Protein AF-A0A9D6K7G7-F1 (afdb_monomer)

Secondary structure (DSSP, 8-state):
----SHHHHHHHHHHHHHHHHHHHTTTT-----PPP-HHHHHHHIIIIIHHHH-TTSSS-STTTTT-SSPPP-TT-TTTT---HHHHHHHHHHB-TTSS-B--TTTS-HHHHHHHHHHHTTTTT-

Solvent-accessible surface area (backbone atoms only — not comparable to full-atom values): 7072 Å² total; per-residue (Å²): 141,86,83,80,65,69,64,59,54,51,53,53,51,51,52,52,52,50,50,51,56,60,54,61,68,66,75,69,83,72,86,66,84,62,84,40,44,37,76,64,6,43,58,51,32,63,76,71,43,21,51,29,22,17,93,78,29,60,7,64,6,91,68,8,59,83,38,81,65,54,37,66,39,40,54,40,58,77,76,52,72,60,55,70,68,57,52,47,46,42,47,35,66,19,44,92,88,45,90,49,68,45,37,55,93,82,42,57,72,58,56,48,36,6,32,49,40,29,52,56,58,47,47,74,111

Sequence (125 aa):
MQQEPRSKFIFLMIVILFLIIFFGAYITKSSASEKGNAEAGKKIYDARCGLCHGAAGKGDGPAGASLNPKAADFTDKAKMNKSDDELFKLISDGVKGTAMMGFASSLSEQERQDVIAYIRTFSKK

Radius of gyration: 25.08 Å; Cα contacts (8 Å, |Δi|>4): 153; chains: 1; bounding box: 70×27×71 Å

Structure (mmCIF, N/CA/C/O backbone):
data_AF-A0A9D6K7G7-F1
#
_entry.id   AF-A0A9D6K7G7-F1
#
loop_
_atom_site.group_PDB
_atom_site.id
_atom_site.type_symbol
_atom_site.label_atom_id
_atom_site.label_alt_id
_atom_site.label_comp_id
_atom_site.label_asym_id
_atom_site.label_entity_id
_atom_site.label_seq_id
_atom_site.pdbx_PDB_ins_code
_atom_site.Cartn_x
_atom_site.Cartn_y
_atom_site.Cartn_z
_atom_site.occupancy
_atom_site.B_iso_or_equiv
_atom_site.auth_seq_id
_atom_site.auth_comp_id
_atom_site.auth_asym_id
_atom_site.auth_atom_id
_atom_site.pdbx_PDB_model_num
ATOM 1 N N . MET A 1 1 ? -55.436 -9.067 53.040 1.00 47.22 1 MET A N 1
ATOM 2 C CA . MET A 1 1 ? -54.494 -9.941 52.309 1.00 47.22 1 MET A CA 1
ATOM 3 C C . MET A 1 1 ? -53.660 -9.056 51.391 1.00 47.22 1 MET A C 1
ATOM 5 O O . MET A 1 1 ? -54.146 -8.659 50.345 1.00 47.22 1 MET A O 1
ATOM 9 N N . GLN A 1 2 ? -52.472 -8.639 51.832 1.00 50.81 2 GLN A N 1
ATOM 10 C CA . GLN A 1 2 ? -51.514 -7.870 51.024 1.00 50.81 2 GLN A CA 1
ATOM 11 C C . GLN A 1 2 ? -50.140 -8.539 51.147 1.00 50.81 2 GLN A C 1
ATOM 13 O O . GLN A 1 2 ? -49.274 -8.108 51.899 1.00 50.81 2 GLN A O 1
ATOM 18 N N . GLN A 1 3 ? -4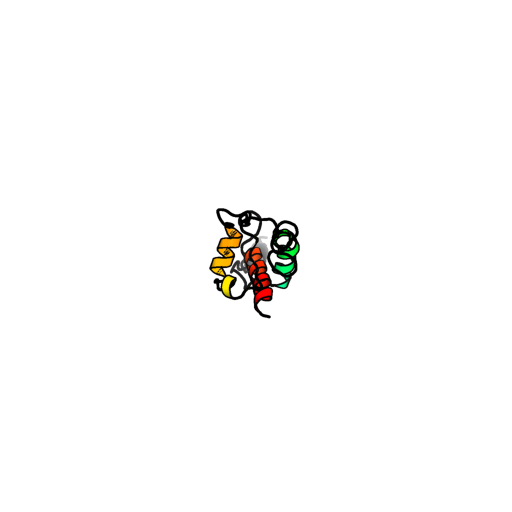9.987 -9.668 50.462 1.00 55.28 3 GLN A N 1
ATOM 19 C CA . GLN A 1 3 ? -48.684 -10.176 50.031 1.00 55.28 3 GLN A CA 1
ATOM 20 C C . GLN A 1 3 ? -48.480 -9.689 48.582 1.00 55.28 3 GLN A C 1
ATOM 22 O O . GLN A 1 3 ? -49.450 -9.280 47.955 1.00 55.28 3 GLN A O 1
ATOM 27 N N . GLU A 1 4 ? -47.248 -9.685 48.070 1.00 58.09 4 GLU A N 1
ATOM 28 C CA . GLU A 1 4 ? -46.822 -9.188 46.736 1.00 58.09 4 GLU A CA 1
ATOM 29 C C . GLU A 1 4 ? -46.188 -7.775 46.607 1.00 58.09 4 GLU A C 1
ATOM 31 O O . GLU A 1 4 ? -46.438 -7.081 45.617 1.00 58.09 4 GLU A O 1
ATOM 36 N N . PRO A 1 5 ? -45.262 -7.351 47.496 1.00 59.62 5 PRO A N 1
ATOM 37 C CA . PRO A 1 5 ? -44.215 -6.409 47.078 1.00 59.62 5 PRO A CA 1
ATOM 38 C C . PRO A 1 5 ? -42.872 -7.104 46.792 1.00 59.62 5 PRO A C 1
ATOM 40 O O . PRO A 1 5 ? -42.149 -6.693 45.889 1.00 59.62 5 PRO A O 1
ATOM 43 N N . ARG A 1 6 ? -42.534 -8.191 47.502 1.00 65.06 6 ARG A N 1
ATOM 44 C CA . ARG A 1 6 ? -41.195 -8.817 47.436 1.00 65.06 6 ARG A CA 1
ATOM 45 C C . ARG A 1 6 ? -40.860 -9.458 46.082 1.00 65.06 6 ARG A C 1
ATOM 47 O O . ARG A 1 6 ? -39.728 -9.323 45.631 1.00 65.06 6 ARG A O 1
ATOM 54 N N . SER A 1 7 ? -41.821 -10.105 45.421 1.00 64.88 7 SER A N 1
ATOM 55 C CA . SER A 1 7 ? -41.620 -10.767 44.120 1.00 64.88 7 SER A CA 1
ATOM 56 C C . SER A 1 7 ? -41.299 -9.769 42.997 1.00 64.88 7 SER A C 1
ATOM 58 O O . SER A 1 7 ? -40.418 -10.014 42.173 1.00 64.88 7 SER A O 1
ATOM 60 N N . LYS A 1 8 ? -41.939 -8.592 43.018 1.00 71.44 8 LYS A N 1
ATOM 61 C CA . LYS A 1 8 ? -41.724 -7.508 42.044 1.00 71.44 8 LYS A CA 1
ATOM 62 C C . LYS A 1 8 ? -40.343 -6.869 42.170 1.00 71.44 8 LYS A C 1
ATOM 64 O O . LYS A 1 8 ? -39.719 -6.576 41.154 1.00 71.44 8 LYS A O 1
ATOM 69 N N . PHE A 1 9 ? -39.841 -6.705 43.396 1.00 76.94 9 PHE A N 1
ATOM 70 C CA . PHE A 1 9 ? -38.481 -6.206 43.622 1.00 76.94 9 PHE A CA 1
ATOM 71 C C . PHE A 1 9 ? -37.420 -7.186 43.116 1.00 76.94 9 PHE A C 1
ATOM 73 O O . PHE A 1 9 ? -36.470 -6.764 42.465 1.00 76.94 9 PHE A O 1
ATOM 80 N N . ILE A 1 10 ? -37.606 -8.490 43.345 1.00 77.12 10 ILE A N 1
ATOM 81 C CA . ILE A 1 10 ? -36.683 -9.527 42.860 1.00 77.12 10 ILE A CA 1
ATOM 82 C C . ILE A 1 10 ? -36.663 -9.555 41.326 1.00 77.12 10 ILE A C 1
ATOM 84 O O . ILE A 1 10 ? -35.592 -9.576 40.726 1.00 77.12 10 ILE A O 1
ATOM 88 N N . PHE A 1 11 ? -37.832 -9.480 40.685 1.00 79.50 11 PHE A N 1
ATOM 89 C CA . PHE A 1 11 ? -37.927 -9.461 39.226 1.00 79.50 11 PHE A CA 1
ATOM 90 C C . PHE A 1 11 ? -37.271 -8.212 38.615 1.00 79.50 11 PHE A C 1
ATOM 92 O O . PHE A 1 11 ? -36.503 -8.321 37.661 1.00 79.50 11 PHE A O 1
ATOM 99 N N . LEU A 1 12 ? -37.492 -7.032 39.208 1.00 79.94 12 LEU A N 1
ATOM 100 C CA . LEU A 1 12 ? -36.870 -5.781 38.765 1.00 79.94 12 LEU A CA 1
ATOM 101 C C . LEU A 1 12 ? -35.340 -5.817 38.909 1.00 79.94 12 LEU A C 1
ATOM 103 O O . LEU A 1 12 ? -34.628 -5.379 38.008 1.00 79.94 12 LEU A O 1
ATOM 107 N N . MET A 1 13 ? -34.826 -6.389 40.002 1.00 81.44 13 MET A N 1
ATOM 108 C CA . MET A 1 13 ? -33.384 -6.554 40.202 1.00 81.44 13 MET A CA 1
ATOM 109 C C . MET A 1 13 ? -32.762 -7.513 39.183 1.00 81.44 13 MET A C 1
ATOM 111 O O . MET A 1 13 ? -31.681 -7.224 38.681 1.00 81.44 13 MET A O 1
ATOM 115 N N . ILE A 1 14 ? -33.444 -8.608 38.829 1.00 81.94 14 ILE A N 1
ATOM 116 C CA . ILE A 1 14 ? -32.968 -9.561 37.812 1.00 81.94 14 ILE A CA 1
ATOM 117 C C . ILE A 1 14 ? -32.924 -8.908 36.428 1.00 81.94 14 ILE A C 1
ATOM 119 O O . ILE A 1 14 ? -31.941 -9.081 35.713 1.00 81.94 14 ILE A O 1
ATOM 123 N N . VAL A 1 15 ? -33.941 -8.119 36.063 1.00 83.25 15 VAL A N 1
ATOM 124 C CA . VAL A 1 15 ? -33.965 -7.387 34.786 1.00 83.25 15 VAL A CA 1
ATOM 125 C C . VAL A 1 15 ? -32.829 -6.367 34.722 1.00 83.25 15 VAL A C 1
ATOM 127 O O . VAL A 1 15 ? -32.130 -6.305 33.716 1.00 83.25 15 VAL A O 1
ATOM 130 N N . ILE A 1 16 ? -32.583 -5.616 35.799 1.00 81.44 16 ILE A N 1
ATOM 131 C CA . ILE A 1 16 ? -31.464 -4.664 35.866 1.00 81.44 16 ILE A CA 1
ATOM 132 C C . ILE A 1 16 ? -30.119 -5.395 35.768 1.00 81.44 16 ILE A C 1
ATOM 134 O O . ILE A 1 16 ? -29.244 -4.952 35.030 1.00 81.44 16 ILE A O 1
ATOM 138 N N . LEU A 1 17 ? -29.961 -6.539 36.443 1.00 79.25 17 LEU A N 1
ATOM 139 C CA . LEU A 1 17 ? -28.744 -7.349 36.352 1.00 79.25 17 LEU A CA 1
ATOM 140 C C . LEU A 1 17 ? -28.517 -7.858 34.922 1.00 79.25 17 LEU A C 1
ATOM 142 O O . LEU A 1 17 ? -27.407 -7.775 34.405 1.00 79.25 17 LEU A O 1
ATOM 146 N N . PHE A 1 18 ? -29.577 -8.330 34.260 1.00 78.00 18 PHE A N 1
ATOM 147 C CA . PHE A 1 18 ? -29.526 -8.759 32.865 1.00 78.00 18 PHE A CA 1
ATOM 148 C C . PHE A 1 18 ? -29.183 -7.607 31.924 1.00 78.00 18 PHE A C 1
ATOM 150 O O . PHE A 1 18 ? -28.357 -7.794 31.038 1.00 78.00 18 PHE A O 1
ATOM 157 N N . LEU A 1 19 ? -29.750 -6.416 32.129 1.00 76.00 19 LEU A N 1
ATOM 158 C CA . LEU A 1 19 ? -29.418 -5.229 31.340 1.00 76.00 19 LEU A CA 1
ATOM 159 C C . LEU A 1 19 ? -27.962 -4.803 31.547 1.00 76.00 19 LEU A C 1
ATOM 161 O O . LEU A 1 19 ? -27.299 -4.465 30.576 1.00 76.00 19 LEU A O 1
ATOM 165 N N . ILE A 1 20 ? -27.425 -4.881 32.765 1.00 74.56 20 ILE A N 1
ATOM 166 C CA . ILE A 1 20 ? -26.015 -4.563 33.041 1.00 74.56 20 ILE A CA 1
ATOM 167 C C . ILE A 1 20 ? -25.078 -5.599 32.403 1.00 74.56 20 ILE A C 1
ATOM 169 O O . ILE A 1 20 ? -24.063 -5.222 31.821 1.00 74.56 20 ILE A O 1
ATOM 173 N N . ILE A 1 21 ? -25.420 -6.889 32.454 1.00 70.31 21 ILE A N 1
ATOM 174 C CA . ILE A 1 21 ? -24.616 -7.967 31.855 1.00 70.31 21 ILE A CA 1
ATOM 175 C C . ILE A 1 21 ? -24.666 -7.900 30.322 1.00 70.31 21 ILE A C 1
ATOM 177 O O . ILE A 1 21 ? -23.627 -7.999 29.669 1.00 70.31 21 ILE A O 1
ATOM 181 N N . PHE A 1 22 ? -25.848 -7.676 29.739 1.00 66.06 22 PHE A N 1
ATOM 182 C CA . PHE A 1 22 ? -25.991 -7.529 28.293 1.00 66.06 22 PHE A CA 1
ATOM 183 C C . PHE A 1 22 ? -25.385 -6.224 27.782 1.00 66.06 22 PHE A C 1
ATOM 185 O O . PHE A 1 22 ? -24.785 -6.254 26.722 1.00 66.06 22 PHE A O 1
ATOM 192 N N . PHE A 1 23 ? -25.475 -5.103 28.503 1.00 61.78 23 PHE A N 1
ATOM 193 C CA . PHE A 1 23 ? -24.896 -3.827 28.060 1.00 61.78 23 PHE A CA 1
ATOM 194 C C . PHE A 1 23 ? -23.377 -3.762 28.298 1.00 61.78 23 PHE A C 1
ATOM 196 O O . PHE A 1 23 ? -22.645 -3.233 27.464 1.00 61.78 23 PHE A O 1
ATOM 203 N N . GLY A 1 24 ? -22.873 -4.368 29.380 1.00 59.81 24 GLY A N 1
ATOM 204 C CA . GLY A 1 24 ? -21.442 -4.422 29.702 1.00 59.81 24 GLY A CA 1
ATOM 205 C C . GLY A 1 24 ? -20.606 -5.214 28.691 1.00 59.81 24 GLY A C 1
ATOM 206 O O . GLY A 1 24 ? -19.447 -4.876 28.458 1.00 59.81 24 GLY A O 1
ATOM 207 N N . ALA A 1 25 ? -21.199 -6.211 28.024 1.00 60.38 25 ALA A N 1
ATOM 208 C CA . ALA A 1 25 ? -20.526 -7.002 26.992 1.00 60.38 25 ALA A CA 1
ATOM 209 C C . ALA A 1 25 ? -20.306 -6.251 25.660 1.00 60.38 25 ALA A C 1
ATOM 211 O O . ALA A 1 25 ? -19.488 -6.688 24.853 1.00 60.38 25 ALA A O 1
ATOM 212 N N . TYR A 1 26 ? -20.992 -5.126 25.416 1.00 60.72 26 TYR A N 1
ATOM 213 C CA . TYR A 1 26 ? -20.848 -4.358 24.167 1.00 60.72 26 TYR A CA 1
ATOM 214 C C . TYR A 1 26 ? -19.768 -3.264 24.220 1.00 60.72 26 TYR A C 1
ATOM 216 O O . TYR A 1 26 ? -19.424 -2.707 23.181 1.00 60.72 26 TYR A O 1
ATOM 224 N N . ILE A 1 27 ? -19.200 -2.962 25.393 1.00 63.19 27 ILE A N 1
ATOM 225 C CA . ILE A 1 27 ? -18.281 -1.822 25.583 1.00 63.19 27 ILE A CA 1
ATOM 226 C C . ILE A 1 27 ? -16.810 -2.168 25.243 1.00 63.19 27 ILE A C 1
ATOM 228 O O . ILE A 1 27 ? -15.938 -1.310 25.319 1.00 63.19 27 ILE A O 1
ATOM 232 N N . THR A 1 28 ? -16.483 -3.402 24.840 1.00 58.72 28 THR A N 1
ATOM 233 C CA . THR A 1 28 ? -15.075 -3.841 24.706 1.00 58.72 28 THR A CA 1
ATOM 234 C C . THR A 1 28 ? -14.530 -3.922 23.285 1.00 58.72 28 THR A C 1
ATOM 236 O O . THR A 1 28 ? -13.367 -4.291 23.116 1.00 58.72 28 THR A O 1
ATOM 239 N N . LYS A 1 29 ? -15.292 -3.552 22.247 1.00 55.81 29 LYS A N 1
ATOM 240 C CA . LYS A 1 29 ? -14.731 -3.485 20.888 1.00 55.81 29 LYS A CA 1
ATOM 241 C C . LYS A 1 29 ? -13.892 -2.209 20.742 1.00 55.81 29 LYS A C 1
ATOM 243 O O . LYS A 1 29 ? -14.349 -1.196 20.230 1.00 55.81 29 LYS A O 1
ATOM 248 N N . SER A 1 30 ? -12.685 -2.267 21.298 1.00 55.19 30 SER A N 1
ATOM 249 C CA . SER A 1 30 ? -11.681 -1.208 21.278 1.00 55.19 30 SER A CA 1
ATOM 250 C C . SER A 1 30 ? -11.237 -0.939 19.840 1.00 55.19 30 SER A C 1
ATOM 252 O O . SER A 1 30 ? -10.755 -1.838 19.160 1.00 55.19 30 SER A O 1
ATOM 254 N N . SER A 1 31 ? -11.404 0.301 19.385 1.00 58.22 31 SER A N 1
ATOM 255 C CA . SER A 1 31 ? -11.046 0.786 18.044 1.00 58.22 31 SER A CA 1
ATOM 256 C C . SER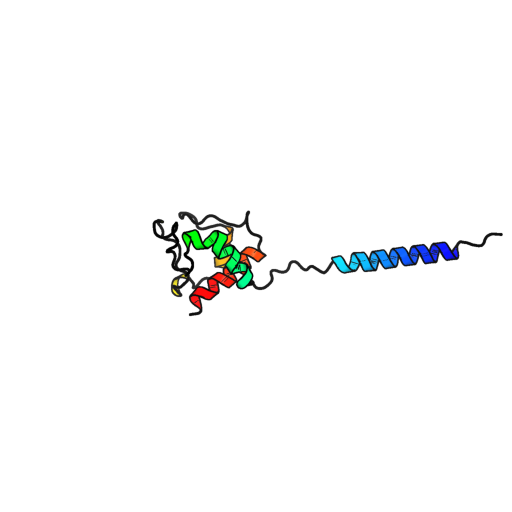 A 1 31 ? -9.578 1.224 17.943 1.00 58.22 31 SER A C 1
ATOM 258 O O . SER A 1 31 ? -9.264 2.166 17.217 1.00 58.22 31 SER A O 1
ATOM 260 N N . ALA A 1 32 ? -8.675 0.619 18.717 1.00 55.72 32 ALA A N 1
ATOM 261 C CA . ALA A 1 32 ? -7.253 0.905 18.570 1.00 55.72 32 ALA A CA 1
ATOM 262 C C . ALA A 1 32 ? -6.782 0.368 17.211 1.00 55.72 32 ALA A C 1
ATOM 264 O O . ALA A 1 32 ? -7.108 -0.765 16.870 1.00 55.72 32 ALA A O 1
ATOM 265 N N . SER A 1 33 ? -6.037 1.182 16.452 1.00 57.72 33 SER A N 1
ATOM 266 C CA . SER A 1 33 ? -5.396 0.782 15.192 1.00 57.72 33 SER A CA 1
ATOM 267 C C . SER A 1 33 ? -4.582 -0.489 15.430 1.00 57.72 33 SER A C 1
ATOM 269 O O . SER A 1 33 ? -3.487 -0.432 15.995 1.00 57.72 33 SER A O 1
ATOM 271 N N . GLU A 1 34 ? -5.118 -1.641 15.034 1.00 68.25 34 GLU A N 1
ATOM 272 C CA . GLU A 1 34 ? -4.390 -2.891 15.143 1.00 68.25 34 GLU A CA 1
ATOM 273 C C . GLU A 1 34 ? -3.261 -2.885 14.114 1.00 68.25 34 GLU A C 1
ATOM 275 O O . GLU A 1 34 ? -3.372 -2.311 13.025 1.00 68.25 34 GLU A O 1
ATOM 280 N N . LYS A 1 35 ? -2.144 -3.526 14.464 1.00 84.62 35 LYS A N 1
ATOM 281 C CA . LYS A 1 35 ? -1.048 -3.771 13.525 1.00 84.62 35 LYS A CA 1
ATOM 282 C C . LYS A 1 35 ? -1.625 -4.375 12.240 1.00 84.62 35 LYS A C 1
ATOM 284 O O . LYS A 1 35 ? -2.338 -5.371 12.314 1.00 84.62 35 LYS A O 1
ATOM 289 N N . GLY A 1 36 ? -1.300 -3.786 11.088 1.00 94.00 36 GLY A N 1
ATOM 290 C CA . GLY A 1 36 ? -1.899 -4.183 9.814 1.00 94.00 36 GLY A CA 1
ATOM 291 C C . GLY A 1 36 ? -1.754 -5.680 9.505 1.00 94.00 36 GLY A C 1
ATOM 292 O O . GLY A 1 36 ? -0.699 -6.284 9.733 1.00 94.00 36 GLY A O 1
ATOM 293 N N . ASN A 1 37 ? -2.814 -6.268 8.957 1.00 96.88 37 ASN A N 1
ATOM 294 C CA . ASN A 1 37 ? -2.893 -7.656 8.515 1.00 96.88 37 ASN A CA 1
ATOM 295 C C . ASN A 1 37 ? -2.543 -7.756 7.019 1.00 96.88 37 ASN A C 1
ATOM 297 O O . ASN A 1 37 ? -3.270 -7.258 6.158 1.00 96.88 37 ASN A O 1
ATOM 301 N N . ALA A 1 38 ? -1.429 -8.415 6.690 1.00 97.06 38 ALA A N 1
ATOM 302 C CA . ALA A 1 38 ? -0.940 -8.480 5.312 1.00 97.06 38 ALA A CA 1
ATOM 303 C C . ALA A 1 38 ? -1.840 -9.325 4.390 1.00 97.06 38 ALA A C 1
ATOM 305 O O . ALA A 1 38 ? -1.955 -9.022 3.202 1.00 97.06 38 ALA A O 1
ATOM 306 N N . GLU A 1 39 ? -2.497 -10.365 4.905 1.00 97.12 39 GLU A N 1
ATOM 307 C CA . GLU A 1 39 ? -3.420 -11.203 4.139 1.00 97.12 39 GLU A CA 1
ATOM 308 C C . GLU A 1 39 ? -4.696 -10.440 3.757 1.00 97.12 39 GLU A C 1
ATOM 310 O O . GLU A 1 39 ? -5.181 -10.565 2.628 1.00 97.12 39 GLU A O 1
ATOM 315 N N . ALA A 1 40 ? -5.229 -9.625 4.671 1.00 97.94 40 ALA A N 1
ATOM 316 C CA . ALA A 1 40 ? -6.329 -8.704 4.391 1.00 97.94 40 ALA A CA 1
ATOM 317 C C . ALA A 1 40 ? -5.884 -7.608 3.411 1.00 97.94 40 ALA A C 1
ATOM 319 O O . ALA A 1 40 ? -6.539 -7.376 2.390 1.00 97.94 40 ALA A O 1
ATOM 320 N N . GLY A 1 41 ? -4.709 -7.025 3.659 1.00 98.25 41 GLY A N 1
ATOM 321 C CA . GLY A 1 41 ? -4.093 -6.004 2.819 1.00 98.25 41 GLY A CA 1
ATOM 322 C C . GLY A 1 41 ? -3.884 -6.450 1.382 1.00 98.25 41 GLY A C 1
ATOM 323 O O . GLY A 1 41 ? -4.140 -5.679 0.459 1.00 98.25 41 GLY A O 1
ATOM 324 N N . LYS A 1 42 ? -3.502 -7.714 1.169 1.00 98.38 42 LYS A N 1
ATOM 325 C CA . LYS A 1 42 ? -3.343 -8.290 -0.169 1.00 98.38 42 LYS A CA 1
ATOM 326 C C . LYS A 1 42 ? -4.629 -8.207 -0.988 1.00 98.38 42 LYS A C 1
ATOM 328 O O . LYS A 1 42 ? -4.582 -7.842 -2.157 1.00 98.38 42 LYS A O 1
ATOM 333 N N . LYS A 1 43 ? -5.781 -8.519 -0.388 1.00 98.44 43 LYS A N 1
ATOM 334 C CA . LYS A 1 43 ? -7.071 -8.491 -1.100 1.00 98.44 43 LYS A CA 1
ATOM 335 C C . LYS A 1 43 ? -7.411 -7.078 -1.570 1.00 98.44 43 LYS A C 1
ATOM 337 O O . LYS A 1 43 ? -7.856 -6.891 -2.699 1.00 98.44 43 LYS A O 1
ATOM 342 N N . ILE A 1 44 ? -7.167 -6.087 -0.714 1.00 98.50 44 ILE A N 1
ATOM 343 C CA . ILE A 1 44 ? -7.387 -4.674 -1.036 1.00 98.50 44 ILE A CA 1
ATOM 344 C C . ILE A 1 44 ? -6.390 -4.221 -2.104 1.00 98.50 44 ILE A C 1
ATOM 346 O O . ILE A 1 44 ? -6.779 -3.576 -3.076 1.00 98.50 44 ILE A O 1
ATOM 350 N N . TYR A 1 45 ? -5.120 -4.605 -1.961 1.00 98.56 45 TYR A N 1
ATOM 351 C CA . TYR A 1 45 ? -4.074 -4.299 -2.926 1.00 98.56 45 TYR A CA 1
ATOM 352 C C . TYR A 1 45 ? -4.424 -4.819 -4.317 1.00 98.56 45 TYR A C 1
ATOM 354 O O . TYR A 1 45 ? -4.410 -4.047 -5.272 1.00 98.56 45 TYR A O 1
ATOM 362 N N . ASP A 1 46 ? -4.791 -6.095 -4.436 1.00 98.00 46 ASP A N 1
ATOM 363 C CA . ASP A 1 46 ? -5.151 -6.708 -5.715 1.00 98.00 46 ASP A CA 1
ATOM 364 C C . ASP A 1 46 ? -6.334 -5.971 -6.371 1.00 98.00 46 ASP A C 1
ATOM 366 O O . ASP A 1 46 ? -6.334 -5.746 -7.580 1.00 98.00 46 ASP A O 1
ATOM 370 N N . ALA A 1 47 ? -7.312 -5.534 -5.570 1.00 97.56 47 ALA A N 1
ATOM 371 C CA . ALA A 1 47 ? -8.515 -4.862 -6.056 1.00 97.56 47 ALA A CA 1
ATOM 372 C C . ALA A 1 47 ? -8.330 -3.368 -6.383 1.00 97.56 47 ALA A C 1
ATOM 374 O O . ALA A 1 47 ? -9.078 -2.828 -7.201 1.00 97.56 47 ALA A O 1
ATOM 375 N N . ARG A 1 48 ? -7.403 -2.671 -5.714 1.00 97.44 48 ARG A N 1
ATOM 376 C CA . ARG A 1 48 ? -7.314 -1.195 -5.745 1.00 97.44 48 ARG A CA 1
ATOM 377 C C . ARG A 1 48 ? -5.953 -0.652 -6.167 1.00 97.44 48 ARG A C 1
ATOM 379 O O . ARG A 1 48 ? -5.893 0.407 -6.780 1.00 97.44 48 ARG A O 1
ATOM 386 N N . CYS A 1 49 ? -4.870 -1.354 -5.851 1.00 97.94 49 CYS A N 1
ATOM 387 C CA . CYS A 1 49 ? -3.501 -0.860 -6.012 1.00 97.94 49 CYS A CA 1
ATOM 388 C C . CYS A 1 49 ? -2.772 -1.543 -7.179 1.00 97.94 49 CYS A C 1
ATOM 390 O O . CYS A 1 49 ? -2.014 -0.895 -7.902 1.00 97.94 49 CYS A O 1
ATOM 392 N N . GLY A 1 50 ? -3.018 -2.839 -7.387 1.00 97.31 50 GLY A N 1
ATOM 393 C CA . GLY A 1 50 ? -2.302 -3.686 -8.342 1.00 97.31 50 GLY A CA 1
ATOM 394 C C . GLY A 1 50 ? -2.479 -3.275 -9.804 1.00 97.31 50 GLY A C 1
ATOM 395 O O . GLY A 1 50 ? -1.578 -3.501 -10.608 1.00 97.31 50 GLY A O 1
ATOM 396 N N . LEU A 1 51 ? -3.578 -2.596 -10.151 1.00 96.12 51 LEU A N 1
ATOM 397 C CA . LEU A 1 51 ? -3.798 -2.075 -11.505 1.00 96.12 51 LEU A CA 1
ATOM 398 C C . LEU A 1 51 ? -2.695 -1.092 -11.939 1.00 96.12 51 LEU A C 1
ATOM 400 O O . LEU A 1 51 ? -2.293 -1.089 -13.102 1.00 96.12 51 LEU A O 1
ATOM 404 N N . CYS A 1 52 ? -2.186 -0.288 -11.004 1.00 97.69 52 CYS A N 1
ATOM 405 C CA . CYS A 1 52 ? -1.106 0.665 -11.257 1.00 97.69 52 CYS A CA 1
ATOM 406 C C . CYS A 1 52 ? 0.243 0.121 -10.772 1.00 97.69 52 CYS A C 1
ATOM 408 O O . CYS A 1 52 ? 1.241 0.184 -11.484 1.00 97.69 52 CYS A O 1
ATOM 410 N N . HIS A 1 53 ? 0.288 -0.450 -9.570 1.00 97.50 53 HIS A N 1
ATOM 411 C CA . HIS A 1 53 ? 1.546 -0.874 -8.956 1.00 97.50 53 HIS A CA 1
ATOM 412 C C . HIS A 1 53 ? 2.021 -2.273 -9.378 1.00 97.50 53 HIS A C 1
ATOM 414 O O . HIS A 1 53 ? 3.178 -2.611 -9.130 1.00 97.50 53 HIS A O 1
ATOM 420 N N . GLY A 1 54 ? 1.181 -3.049 -10.069 1.00 97.25 54 GLY A N 1
ATOM 421 C CA . GLY A 1 54 ? 1.488 -4.396 -10.553 1.00 97.25 54 GLY A CA 1
ATOM 422 C C . GLY A 1 54 ? 1.397 -5.461 -9.457 1.00 97.25 54 GLY A C 1
ATOM 423 O O . GLY A 1 54 ? 1.597 -5.184 -8.280 1.00 97.25 54 GLY A O 1
ATOM 424 N N . ALA A 1 55 ? 1.133 -6.717 -9.828 1.00 96.38 55 ALA A N 1
ATOM 425 C CA . ALA A 1 55 ? 1.025 -7.821 -8.861 1.00 96.38 55 ALA A CA 1
ATOM 426 C C . ALA A 1 55 ? 2.338 -8.093 -8.097 1.00 96.38 55 ALA A C 1
ATOM 428 O O . ALA A 1 55 ? 2.323 -8.595 -6.976 1.00 96.38 55 ALA A O 1
ATOM 429 N N . ALA A 1 56 ? 3.479 -7.754 -8.707 1.00 95.81 56 ALA A N 1
ATOM 430 C CA . ALA A 1 56 ? 4.802 -7.862 -8.098 1.00 95.81 56 ALA A CA 1
ATOM 431 C C . ALA A 1 56 ? 5.270 -6.562 -7.414 1.00 95.81 56 ALA A C 1
ATOM 433 O O . ALA A 1 56 ? 6.404 -6.510 -6.942 1.00 95.81 56 ALA A O 1
ATOM 434 N N . GLY A 1 57 ? 4.440 -5.512 -7.394 1.00 96.56 57 GLY A N 1
ATOM 435 C CA . GLY A 1 57 ? 4.768 -4.231 -6.773 1.00 96.56 57 GLY A CA 1
ATOM 436 C C . GLY A 1 57 ? 5.806 -3.387 -7.513 1.00 96.56 57 GLY A C 1
ATOM 437 O O . GLY A 1 57 ? 6.373 -2.491 -6.903 1.00 96.56 57 GLY A O 1
ATOM 438 N N . LYS A 1 58 ? 6.076 -3.636 -8.800 1.00 96.12 58 LYS A N 1
ATOM 439 C CA . LYS A 1 58 ? 7.152 -2.973 -9.569 1.00 96.12 58 LYS A CA 1
ATOM 440 C C . LYS A 1 58 ? 6.732 -1.678 -10.279 1.00 96.12 58 LYS A C 1
ATOM 442 O O . LYS A 1 58 ? 7.479 -1.128 -11.099 1.00 96.12 58 LYS A O 1
ATOM 447 N N . GLY A 1 59 ? 5.518 -1.195 -10.023 1.00 96.12 59 GLY A N 1
ATOM 448 C CA . GLY A 1 59 ? 4.965 -0.030 -10.717 1.00 96.12 59 GLY A CA 1
ATOM 449 C C . GLY A 1 59 ? 4.636 -0.295 -12.190 1.00 96.12 59 GLY A C 1
ATOM 450 O O . GLY A 1 59 ? 4.507 0.642 -12.972 1.00 96.12 59 GLY A O 1
ATOM 451 N N . ASP A 1 60 ? 4.578 -1.560 -12.598 1.00 95.81 60 ASP A N 1
ATOM 452 C CA . ASP A 1 60 ? 4.382 -2.030 -13.972 1.00 95.81 60 ASP A CA 1
ATOM 453 C C . ASP A 1 60 ? 2.975 -2.597 -14.203 1.00 95.81 60 ASP A C 1
ATOM 455 O O . ASP A 1 60 ? 2.751 -3.364 -15.139 1.00 95.81 60 ASP A O 1
ATOM 459 N N . GLY A 1 61 ? 2.012 -2.204 -13.362 1.00 96.25 61 GLY A N 1
ATOM 460 C CA . GLY A 1 61 ? 0.615 -2.556 -13.571 1.00 96.25 61 GLY A CA 1
ATOM 461 C C . GLY A 1 61 ? 0.102 -2.024 -14.919 1.00 96.25 61 GLY A C 1
ATOM 462 O O . GL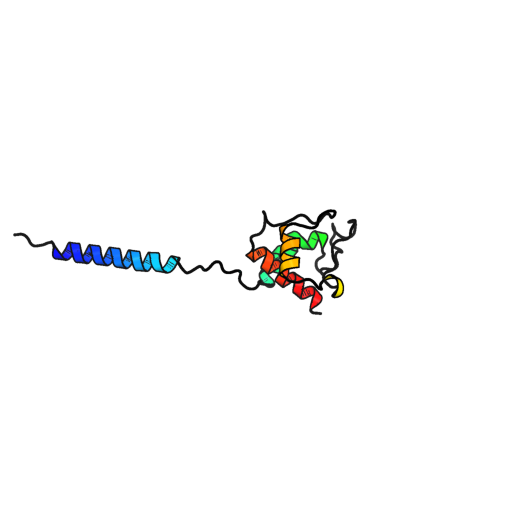Y A 1 61 ? 0.641 -1.032 -15.426 1.00 96.25 61 GLY A O 1
ATOM 463 N N . PRO A 1 62 ? -0.951 -2.634 -15.499 1.00 94.19 62 PRO A N 1
ATOM 464 C CA . PRO A 1 62 ? -1.475 -2.255 -16.814 1.00 94.19 62 PRO A CA 1
ATOM 465 C C . PRO A 1 62 ? -1.777 -0.761 -16.976 1.00 94.19 62 PRO A C 1
ATOM 467 O O . PRO A 1 62 ? -1.610 -0.223 -18.065 1.00 94.19 62 PRO A O 1
ATOM 470 N N . ALA A 1 63 ? -2.186 -0.082 -15.899 1.00 93.19 63 ALA A N 1
ATOM 471 C CA . ALA A 1 63 ? -2.428 1.359 -15.902 1.00 93.19 63 ALA A CA 1
ATOM 472 C C . ALA A 1 63 ? -1.240 2.189 -15.391 1.00 93.19 63 ALA A C 1
ATOM 474 O O . ALA A 1 63 ? -1.269 3.407 -15.508 1.00 93.19 63 ALA A O 1
ATOM 475 N N . GLY A 1 64 ? -0.221 1.567 -14.791 1.00 90.56 64 GLY A N 1
ATOM 476 C CA . GLY A 1 64 ? 0.887 2.258 -14.128 1.00 90.56 64 GLY A CA 1
ATOM 477 C C . GLY A 1 64 ? 2.129 2.456 -14.989 1.00 90.56 64 GLY A C 1
ATOM 478 O O . GLY A 1 64 ? 2.832 3.453 -14.819 1.00 90.56 64 GLY A O 1
ATOM 479 N N . ALA A 1 65 ? 2.388 1.539 -15.926 1.00 89.38 65 ALA A N 1
ATOM 480 C CA . ALA A 1 65 ? 3.615 1.535 -16.724 1.00 89.38 65 ALA A CA 1
ATOM 481 C C . ALA A 1 65 ? 3.762 2.766 -17.639 1.00 89.38 65 ALA A C 1
ATOM 483 O O . ALA A 1 65 ? 4.884 3.203 -17.889 1.00 89.38 65 ALA A O 1
ATOM 484 N N . SER A 1 66 ? 2.649 3.334 -18.113 1.00 90.38 66 SER A N 1
ATOM 485 C CA . SER A 1 66 ? 2.617 4.494 -19.016 1.00 90.38 66 SER A CA 1
ATOM 486 C C . SER A 1 66 ? 2.387 5.837 -18.312 1.00 90.38 66 SER A C 1
ATOM 488 O O . SER A 1 66 ? 2.272 6.859 -18.987 1.00 90.38 66 SER A O 1
ATOM 490 N N . LEU A 1 67 ? 2.273 5.861 -16.979 1.00 93.44 67 LEU A N 1
ATOM 491 C CA . LEU A 1 67 ? 2.068 7.107 -16.237 1.00 93.44 67 LEU A CA 1
ATOM 492 C C . LEU A 1 67 ? 3.340 7.956 -16.201 1.00 93.44 67 LEU A C 1
ATOM 494 O O . LEU A 1 67 ? 4.456 7.436 -16.187 1.00 93.44 67 LEU A O 1
ATOM 498 N N . ASN A 1 68 ? 3.156 9.274 -16.106 1.00 92.38 68 ASN A N 1
ATOM 499 C CA . ASN A 1 68 ? 4.226 10.220 -15.820 1.00 92.38 68 ASN A CA 1
ATOM 500 C C . ASN A 1 68 ? 3.843 11.098 -14.609 1.00 92.38 68 ASN A C 1
ATOM 502 O O . ASN A 1 68 ? 2.950 11.936 -14.744 1.00 92.38 68 ASN A O 1
ATOM 506 N N . PRO A 1 69 ? 4.477 10.915 -13.435 1.00 92.56 69 PRO A N 1
ATOM 507 C CA . PRO A 1 69 ? 5.511 9.916 -13.154 1.00 92.56 69 PRO A CA 1
ATOM 508 C C . PRO A 1 69 ? 4.958 8.481 -13.140 1.00 92.56 69 PRO A C 1
ATOM 510 O O . PRO A 1 69 ? 3.781 8.261 -12.847 1.00 92.56 69 PRO A O 1
ATOM 513 N N . LYS A 1 70 ? 5.828 7.502 -13.424 1.00 93.94 70 LYS A N 1
ATOM 514 C CA . LYS A 1 70 ? 5.504 6.070 -13.318 1.00 93.94 70 LYS A CA 1
ATOM 515 C C . LYS A 1 70 ? 5.080 5.733 -11.883 1.00 93.94 70 LYS A C 1
ATOM 517 O O . LYS A 1 70 ? 5.610 6.307 -10.928 1.00 93.94 70 LYS A O 1
ATOM 522 N N . ALA A 1 71 ? 4.166 4.775 -11.728 1.00 95.81 71 ALA A N 1
ATOM 523 C CA . ALA A 1 71 ? 3.809 4.241 -10.415 1.00 95.81 71 ALA A CA 1
ATOM 524 C C . ALA A 1 71 ? 5.054 3.756 -9.642 1.00 95.81 71 ALA A C 1
ATOM 526 O O . ALA A 1 71 ? 6.006 3.228 -10.224 1.00 95.81 71 ALA A O 1
ATOM 527 N N . ALA A 1 72 ? 5.049 3.952 -8.321 1.00 94.88 72 ALA A N 1
ATOM 528 C CA . ALA A 1 72 ? 6.183 3.605 -7.471 1.00 94.88 72 ALA A CA 1
ATOM 529 C C . ALA A 1 72 ? 6.479 2.096 -7.494 1.00 94.88 72 ALA A C 1
ATOM 531 O O . ALA A 1 72 ? 5.561 1.274 -7.450 1.00 94.88 72 ALA A O 1
ATOM 532 N N . ASP A 1 73 ? 7.772 1.772 -7.518 1.00 95.62 73 ASP A N 1
ATOM 533 C CA . ASP A 1 73 ? 8.301 0.419 -7.365 1.00 95.62 73 ASP A CA 1
ATOM 534 C C . ASP A 1 73 ? 8.561 0.147 -5.877 1.00 95.62 73 ASP A C 1
ATOM 536 O O . ASP A 1 73 ? 9.439 0.758 -5.267 1.00 95.62 73 ASP A O 1
ATOM 540 N N . PHE A 1 74 ? 7.774 -0.752 -5.290 1.00 96.38 74 PHE A N 1
ATOM 541 C CA . PHE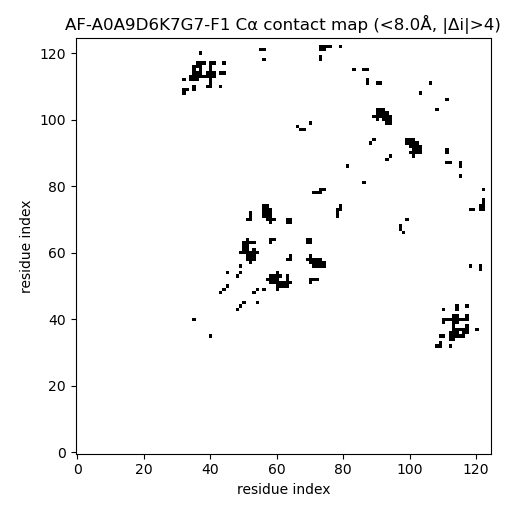 A 1 74 ? 7.850 -1.158 -3.889 1.00 96.38 74 PHE A CA 1
ATOM 542 C C . PHE A 1 74 ? 8.951 -2.196 -3.615 1.00 96.38 74 PHE A C 1
ATOM 544 O O . PHE A 1 74 ? 9.234 -2.510 -2.457 1.00 96.38 74 PHE A O 1
ATOM 551 N N . THR A 1 75 ? 9.600 -2.728 -4.651 1.00 94.94 75 THR A N 1
ATOM 552 C CA . THR A 1 75 ? 10.774 -3.606 -4.507 1.00 94.94 75 THR A CA 1
ATOM 553 C C . THR A 1 75 ? 12.073 -2.806 -4.348 1.00 94.94 75 THR A C 1
ATOM 555 O O . THR A 1 75 ? 13.061 -3.312 -3.815 1.00 94.94 75 THR A O 1
ATOM 558 N N . ASP A 1 76 ? 12.056 -1.524 -4.724 1.00 93.56 76 ASP A N 1
ATOM 559 C CA . ASP A 1 76 ? 13.166 -0.587 -4.559 1.00 93.56 76 ASP A CA 1
ATOM 560 C C . ASP A 1 76 ? 13.274 -0.112 -3.098 1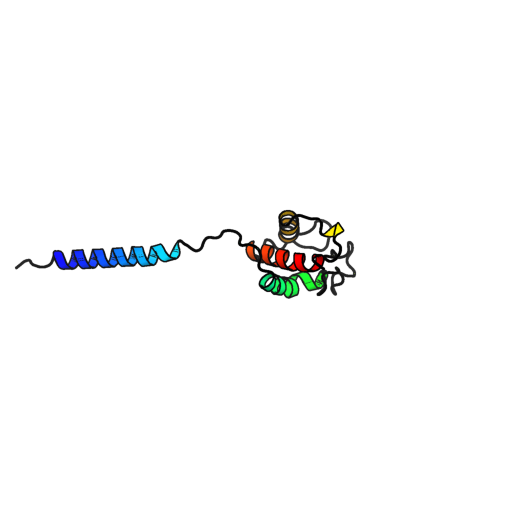.00 93.56 76 ASP A C 1
ATOM 562 O O . ASP A 1 76 ? 12.515 0.739 -2.622 1.00 93.56 76 ASP A O 1
ATOM 566 N N . LYS A 1 77 ? 14.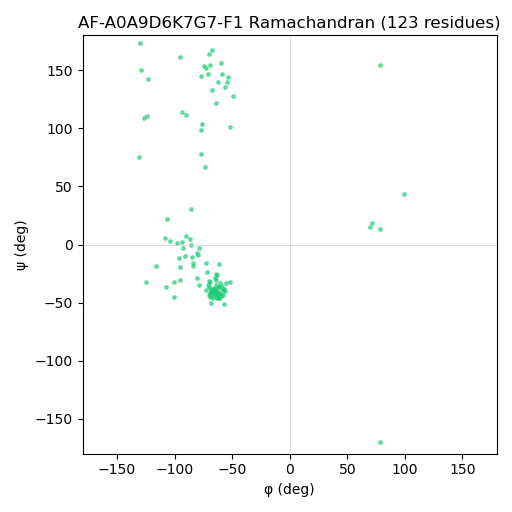259 -0.657 -2.372 1.00 88.88 77 LYS A N 1
ATOM 567 C CA . LYS A 1 77 ? 14.491 -0.363 -0.947 1.00 88.88 77 LYS A CA 1
ATOM 568 C C . LYS A 1 77 ? 14.783 1.113 -0.681 1.00 88.88 77 LYS A C 1
ATOM 570 O O . LYS A 1 77 ? 14.375 1.621 0.360 1.00 88.88 77 LYS A O 1
ATOM 575 N N . ALA A 1 78 ? 15.442 1.814 -1.605 1.00 87.44 78 ALA A N 1
ATOM 576 C CA . ALA A 1 78 ? 15.734 3.235 -1.434 1.00 87.44 78 ALA A CA 1
ATOM 577 C C . ALA A 1 78 ? 14.446 4.066 -1.512 1.00 87.44 78 ALA A C 1
ATOM 579 O O . ALA A 1 78 ? 14.223 4.950 -0.685 1.00 87.44 78 ALA A O 1
ATOM 580 N N . LYS A 1 79 ? 13.546 3.739 -2.449 1.00 84.75 79 LYS A N 1
ATOM 581 C CA . LYS A 1 79 ? 12.233 4.402 -2.558 1.00 84.75 79 LYS A CA 1
ATOM 582 C C . LYS A 1 79 ? 11.288 4.041 -1.416 1.00 84.75 79 LYS A C 1
ATOM 584 O O . LYS A 1 79 ? 10.482 4.890 -1.020 1.00 84.75 79 LYS A O 1
ATOM 589 N N . MET A 1 80 ? 11.412 2.828 -0.881 1.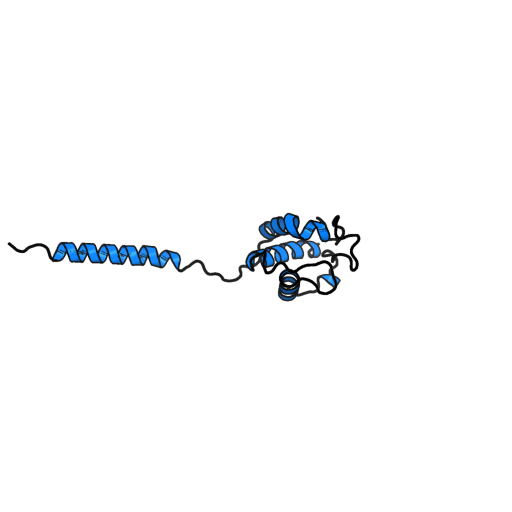00 91.62 80 MET A N 1
ATOM 590 C CA . MET A 1 80 ? 10.622 2.318 0.244 1.00 91.62 80 MET A CA 1
ATOM 591 C C . MET A 1 80 ? 11.181 2.657 1.626 1.00 91.62 80 MET A C 1
ATOM 593 O O . MET A 1 80 ? 10.584 2.262 2.633 1.00 91.62 80 MET A O 1
ATOM 597 N N . ASN A 1 81 ? 12.258 3.445 1.696 1.00 91.62 81 ASN A N 1
ATOM 598 C CA . ASN A 1 81 ? 12.735 4.051 2.936 1.00 91.62 8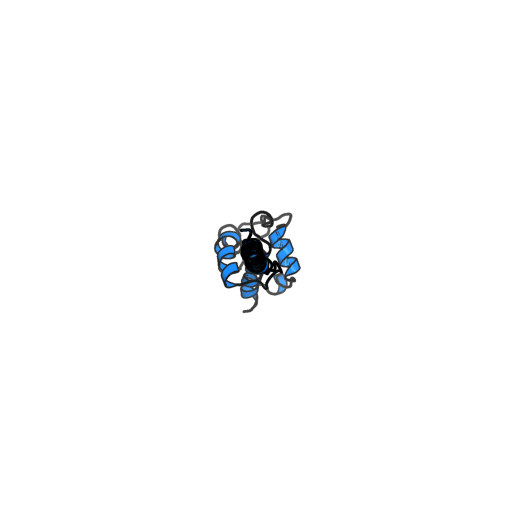1 ASN A CA 1
ATOM 599 C C . ASN A 1 81 ? 11.814 5.207 3.371 1.00 91.62 81 ASN A C 1
ATOM 601 O O . ASN A 1 81 ? 12.165 6.381 3.289 1.00 91.62 81 ASN A O 1
ATOM 605 N N . LYS A 1 82 ? 10.587 4.846 3.740 1.00 93.56 82 LYS A N 1
ATOM 606 C CA . LYS A 1 82 ? 9.525 5.693 4.293 1.00 93.56 82 LYS A CA 1
ATOM 607 C C . LYS A 1 82 ? 9.015 5.024 5.554 1.00 93.56 82 LYS A C 1
ATOM 609 O O . LYS A 1 82 ? 9.039 3.793 5.615 1.00 93.56 82 LYS A O 1
ATOM 614 N N . SER A 1 83 ? 8.539 5.783 6.528 1.00 95.56 83 SER A N 1
ATOM 615 C CA . SER A 1 83 ? 7.825 5.251 7.688 1.00 95.56 83 SER A CA 1
ATOM 616 C C . SER A 1 83 ? 6.441 4.721 7.294 1.00 95.56 83 SER A C 1
ATOM 618 O O . SER A 1 83 ? 5.936 5.000 6.203 1.00 95.56 83 SER A O 1
ATOM 620 N N . ASP A 1 84 ? 5.826 3.920 8.166 1.00 95.00 84 ASP A N 1
ATOM 621 C CA . ASP A 1 84 ? 4.445 3.472 7.946 1.00 95.00 84 ASP A CA 1
ATOM 622 C C . ASP A 1 84 ? 3.469 4.662 7.960 1.00 95.00 84 ASP A C 1
ATOM 624 O O . ASP A 1 84 ? 2.565 4.699 7.131 1.00 95.00 84 ASP A O 1
ATOM 628 N N . ASP A 1 85 ? 3.711 5.688 8.782 1.00 96.31 85 ASP A N 1
ATOM 629 C CA . ASP A 1 85 ? 2.902 6.917 8.810 1.00 96.31 85 ASP A CA 1
ATOM 630 C C . ASP A 1 85 ? 2.994 7.710 7.499 1.00 96.31 85 ASP A C 1
ATOM 632 O O . ASP A 1 85 ? 1.994 8.232 6.998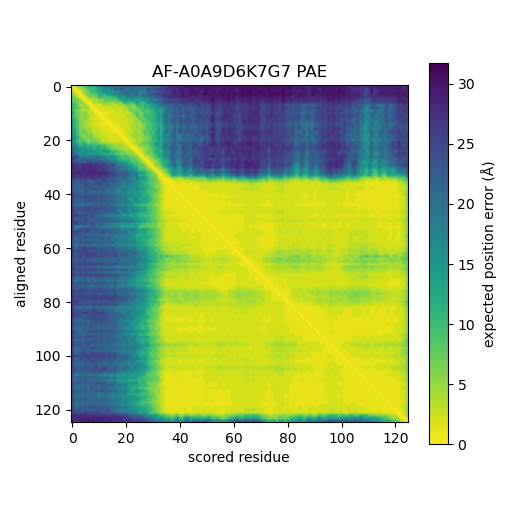 1.00 96.31 85 ASP A O 1
ATOM 636 N N . GLU A 1 86 ? 4.186 7.780 6.899 1.00 97.25 86 GLU A N 1
ATOM 637 C CA . GLU A 1 86 ? 4.373 8.402 5.587 1.00 97.25 86 GLU A CA 1
ATOM 638 C C . GLU A 1 86 ? 3.602 7.640 4.506 1.00 97.25 86 GLU A C 1
ATOM 640 O O . GLU A 1 86 ? 2.907 8.254 3.695 1.00 97.25 86 GLU A O 1
ATOM 645 N N . LEU A 1 87 ? 3.671 6.304 4.503 1.00 97.00 87 LEU A N 1
ATOM 646 C CA . LEU A 1 87 ? 2.895 5.479 3.572 1.00 97.00 87 LEU A CA 1
ATOM 647 C C . LEU A 1 87 ? 1.389 5.630 3.807 1.00 97.00 87 LEU A C 1
ATOM 649 O O . LEU A 1 87 ? 0.633 5.763 2.845 1.00 97.00 87 LEU A O 1
ATOM 653 N N . PHE A 1 88 ? 0.953 5.673 5.065 1.00 97.81 88 PHE A N 1
ATOM 654 C CA . PHE A 1 88 ? -0.443 5.884 5.430 1.00 97.81 88 PHE A CA 1
ATOM 655 C C . PHE A 1 88 ? -0.962 7.209 4.895 1.00 97.81 88 PHE A C 1
ATOM 657 O O . PHE A 1 88 ? -2.043 7.249 4.305 1.00 97.81 88 PHE A O 1
ATOM 664 N N . LYS A 1 89 ? -0.178 8.280 5.025 1.00 98.12 89 LYS A N 1
ATOM 665 C CA . LYS A 1 89 ? -0.529 9.586 4.473 1.00 98.12 89 LYS A CA 1
ATOM 666 C C . LYS A 1 89 ? -0.619 9.559 2.949 1.00 98.12 89 LYS A C 1
ATOM 668 O O . LYS A 1 89 ? -1.610 10.024 2.401 1.00 98.12 89 LYS A O 1
ATOM 673 N N . LEU A 1 90 ? 0.358 8.960 2.264 1.00 97.62 90 LEU A N 1
ATOM 674 C CA . LEU A 1 90 ? 0.347 8.849 0.798 1.00 97.62 90 LEU A CA 1
ATOM 675 C C . LEU A 1 90 ? -0.851 8.034 0.284 1.00 97.62 90 LEU A C 1
ATOM 677 O O . LEU A 1 90 ? -1.418 8.373 -0.749 1.00 97.62 90 LEU A O 1
ATOM 681 N N . ILE A 1 91 ? -1.262 6.981 0.996 1.00 98.06 91 ILE A N 1
ATOM 682 C CA . ILE A 1 91 ? -2.456 6.192 0.649 1.00 98.06 91 ILE A CA 1
ATOM 683 C C . ILE A 1 91 ? -3.736 6.977 0.957 1.00 98.06 91 ILE A C 1
ATOM 685 O O . ILE A 1 91 ? -4.695 6.919 0.190 1.00 98.06 91 ILE A O 1
ATOM 689 N N . SER A 1 92 ? -3.769 7.710 2.070 1.00 98.38 92 SER A N 1
ATOM 690 C CA . SER A 1 92 ? -4.943 8.482 2.494 1.00 98.38 92 SER A CA 1
ATOM 691 C C . SER A 1 92 ? -5.211 9.654 1.552 1.00 98.38 92 SER A C 1
ATOM 693 O O . SER A 1 92 ? -6.323 9.785 1.040 1.00 98.38 92 SER A O 1
ATOM 695 N N . ASP A 1 93 ? -4.176 10.445 1.277 1.00 98.38 93 ASP A N 1
ATOM 696 C CA . ASP A 1 93 ? -4.275 11.731 0.583 1.00 98.38 93 ASP A CA 1
ATOM 697 C C . ASP A 1 93 ? -4.004 11.604 -0.924 1.00 98.38 93 ASP A C 1
ATOM 699 O O . ASP A 1 93 ? -4.390 12.471 -1.711 1.00 98.38 93 ASP A O 1
ATOM 703 N N . GLY A 1 94 ? -3.347 10.521 -1.341 1.00 97.44 94 GLY A N 1
ATOM 704 C CA . GLY A 1 94 ? -2.783 10.392 -2.678 1.00 97.44 94 GLY A CA 1
ATOM 705 C C . GLY A 1 94 ? -1.465 11.156 -2.810 1.00 97.44 94 GLY A C 1
ATOM 706 O O . GLY A 1 94 ? -0.877 11.634 -1.837 1.00 97.44 94 GLY A O 1
ATOM 707 N N . VAL A 1 95 ? -0.977 11.284 -4.045 1.00 96.75 95 VAL A N 1
ATOM 708 C CA . VAL A 1 95 ? 0.277 11.989 -4.342 1.00 96.75 95 VAL A CA 1
ATOM 709 C C . VAL A 1 95 ? 0.018 13.091 -5.360 1.00 96.75 95 VAL A C 1
ATOM 711 O O . VAL A 1 95 ? -0.252 12.832 -6.536 1.00 96.75 95 VAL A O 1
ATOM 714 N N . LYS A 1 96 ? 0.118 14.344 -4.903 1.00 95.69 96 LYS A N 1
ATOM 715 C CA . LYS A 1 96 ? -0.116 15.537 -5.726 1.00 95.69 96 LYS A CA 1
ATOM 716 C C . LYS A 1 96 ? 0.790 15.544 -6.963 1.00 95.69 96 LYS A C 1
ATOM 718 O O . LYS A 1 96 ? 1.988 15.306 -6.859 1.00 95.69 96 LYS A O 1
ATOM 723 N N . GLY A 1 97 ? 0.212 15.870 -8.120 1.00 94.94 97 GLY A N 1
ATOM 724 C CA . GLY A 1 97 ? 0.936 15.899 -9.397 1.00 94.94 97 GLY A CA 1
ATOM 725 C C . GLY A 1 97 ? 1.161 14.517 -10.019 1.00 94.94 97 GLY A C 1
ATOM 726 O O . GLY A 1 97 ? 1.952 14.395 -10.947 1.00 94.94 97 GLY A O 1
ATOM 727 N N . THR A 1 98 ? 0.476 13.484 -9.523 1.00 95.75 98 THR A N 1
ATOM 728 C CA . THR A 1 98 ? 0.505 12.123 -10.073 1.00 95.75 98 THR A CA 1
ATOM 729 C C . THR A 1 98 ? -0.920 11.601 -10.267 1.00 95.75 98 THR A C 1
ATOM 731 O O . THR A 1 98 ? -1.880 12.234 -9.828 1.00 95.75 98 THR A O 1
ATOM 734 N N . ALA A 1 99 ? -1.068 10.424 -10.878 1.00 95.06 99 ALA A N 1
ATOM 735 C CA . ALA A 1 99 ? -2.364 9.753 -10.980 1.00 95.06 99 ALA A CA 1
ATOM 736 C C . ALA A 1 99 ? -2.796 9.022 -9.688 1.00 95.06 99 ALA A C 1
ATOM 738 O O . ALA A 1 99 ? -3.882 8.447 -9.650 1.00 95.06 99 ALA A O 1
ATOM 739 N N . MET A 1 100 ? -1.965 9.009 -8.637 1.00 97.31 100 MET A N 1
ATOM 740 C CA . MET A 1 100 ? -2.294 8.345 -7.375 1.00 97.31 100 MET A CA 1
ATOM 741 C C . MET A 1 100 ? -3.276 9.195 -6.565 1.00 97.31 100 MET A C 1
ATOM 743 O O . MET A 1 100 ? -2.889 10.140 -5.877 1.00 97.31 100 MET A O 1
ATOM 747 N N . MET A 1 101 ? -4.552 8.838 -6.658 1.00 95.69 101 MET A N 1
ATOM 748 C CA . MET A 1 101 ? -5.641 9.407 -5.864 1.00 95.69 101 MET A CA 1
ATOM 749 C C . MET A 1 101 ? -5.613 8.905 -4.413 1.00 95.69 101 MET A C 1
ATOM 751 O O . MET A 1 101 ? -5.107 7.820 -4.126 1.00 95.69 101 MET A O 1
ATOM 755 N N . GLY A 1 102 ? -6.158 9.713 -3.504 1.00 97.81 102 GLY A N 1
ATOM 756 C CA . GLY A 1 102 ? -6.305 9.358 -2.096 1.00 97.81 102 GLY A CA 1
ATOM 757 C C . GLY A 1 102 ? -7.466 8.399 -1.850 1.00 97.81 102 GLY A C 1
ATOM 758 O O . GLY A 1 102 ? -8.509 8.483 -2.498 1.00 97.81 102 GLY A O 1
ATOM 759 N N . PHE A 1 103 ? -7.287 7.498 -0.887 1.00 98.38 103 PHE A N 1
ATOM 760 C CA . PHE A 1 103 ? -8.251 6.455 -0.537 1.00 98.38 103 PHE A CA 1
ATOM 761 C C . PHE A 1 103 ? -8.959 6.702 0.800 1.00 98.38 103 PHE A C 1
ATOM 763 O O . PHE A 1 103 ? -9.740 5.850 1.229 1.00 98.38 103 PHE A O 1
ATOM 770 N N . ALA A 1 104 ? -8.735 7.854 1.447 1.00 97.75 104 ALA A N 1
ATOM 771 C CA . ALA A 1 104 ? -9.286 8.161 2.768 1.00 97.75 104 ALA A CA 1
ATOM 772 C C . ALA A 1 104 ? -10.817 8.048 2.860 1.00 97.75 104 ALA A C 1
ATOM 774 O O . ALA A 1 104 ? -11.342 7.659 3.899 1.00 97.75 104 ALA A O 1
ATOM 775 N N . SER A 1 105 ? -11.524 8.365 1.773 1.00 97.62 105 SER A N 1
ATOM 776 C CA . SER A 1 105 ? -12.989 8.306 1.687 1.00 97.62 105 SER A CA 1
ATOM 777 C C . SER A 1 105 ? -13.544 6.918 1.357 1.00 97.62 105 SER A C 1
ATOM 779 O O . SER A 1 105 ? -14.741 6.693 1.511 1.00 97.62 105 SER A O 1
ATOM 781 N N . SER A 1 106 ? -12.702 5.999 0.875 1.00 97.50 106 SER A N 1
ATOM 782 C CA . SER A 1 106 ? -13.122 4.687 0.359 1.00 97.50 106 SER A CA 1
ATOM 783 C C . SER A 1 106 ? -12.603 3.495 1.158 1.00 97.50 106 SER A C 1
ATOM 785 O O . SER A 1 106 ? -13.128 2.398 1.004 1.00 97.50 106 SER A O 1
ATOM 787 N N . LEU A 1 107 ? -11.566 3.700 1.969 1.00 97.75 107 LEU A N 1
ATOM 788 C CA . LEU A 1 107 ? -10.979 2.700 2.854 1.00 97.75 107 LEU A CA 1
ATOM 789 C C . LEU A 1 107 ? -11.021 3.240 4.280 1.00 97.75 107 LEU A C 1
ATOM 791 O O . LEU A 1 107 ? -10.773 4.423 4.497 1.00 97.75 107 LEU A O 1
ATOM 795 N N . SER A 1 108 ? -11.284 2.382 5.253 1.00 97.50 108 SER A N 1
ATOM 796 C CA . SER A 1 108 ? -11.092 2.671 6.673 1.00 97.50 108 SER A CA 1
ATOM 797 C C . SER A 1 108 ? -9.607 2.826 7.023 1.00 97.50 108 SER A C 1
ATOM 799 O O . SER A 1 108 ? -8.721 2.481 6.238 1.00 97.50 108 SER A O 1
ATOM 801 N N . GLU A 1 109 ? -9.308 3.343 8.217 1.00 96.69 109 GLU A N 1
ATOM 802 C CA . GLU A 1 109 ? -7.925 3.417 8.706 1.00 96.69 109 GLU A CA 1
ATOM 803 C C . GLU A 1 109 ? -7.281 2.030 8.791 1.00 96.69 109 GLU A C 1
ATOM 805 O O . GLU A 1 109 ? -6.161 1.851 8.317 1.00 96.69 109 GLU A O 1
ATOM 810 N N . GLN A 1 110 ? -8.014 1.035 9.303 1.00 97.25 110 GLN A N 1
ATOM 811 C CA . GLN A 1 110 ? -7.512 -0.334 9.419 1.00 97.25 110 GLN A CA 1
ATOM 812 C C . GLN A 1 110 ? -7.198 -0.941 8.047 1.00 97.25 110 GLN A C 1
ATOM 814 O O . GLN A 1 110 ? -6.132 -1.512 7.858 1.00 97.25 110 GLN A O 1
ATOM 819 N N . GLU A 1 111 ? -8.066 -0.748 7.052 1.00 98.06 111 GLU A N 1
ATOM 820 C CA . GLU A 1 111 ? -7.813 -1.229 5.688 1.00 98.06 111 GLU A CA 1
ATOM 821 C C . GLU A 1 111 ? -6.562 -0.589 5.069 1.00 98.06 111 GLU A C 1
ATOM 823 O O . GLU A 1 111 ? -5.803 -1.256 4.364 1.00 98.06 111 GLU A O 1
ATOM 828 N N . ARG A 1 112 ? -6.301 0.694 5.349 1.00 98.06 112 ARG A N 1
ATOM 829 C CA . ARG A 1 112 ? -5.060 1.351 4.910 1.00 98.06 112 ARG A CA 1
ATOM 830 C C . ARG A 1 112 ? -3.835 0.777 5.624 1.00 98.06 112 ARG A C 1
ATOM 832 O O . ARG A 1 112 ? -2.828 0.538 4.961 1.00 98.06 112 ARG A O 1
ATOM 839 N N . GLN A 1 113 ? -3.921 0.503 6.927 1.00 97.62 113 GLN A N 1
ATOM 840 C CA . GLN A 1 113 ? -2.856 -0.176 7.683 1.00 97.62 113 GLN A CA 1
ATOM 841 C C . GLN A 1 113 ? -2.577 -1.586 7.140 1.00 97.62 113 GLN A C 1
ATOM 843 O O . GLN A 1 113 ? -1.421 -1.970 6.954 1.00 97.62 113 GLN A O 1
ATOM 848 N N . ASP A 1 114 ? -3.624 -2.339 6.808 1.00 98.25 114 ASP A N 1
ATOM 849 C CA . ASP A 1 114 ? -3.519 -3.674 6.217 1.00 98.25 114 ASP A CA 1
ATOM 850 C C . ASP A 1 114 ? -2.794 -3.624 4.861 1.00 98.25 114 ASP A C 1
ATOM 852 O O . ASP A 1 114 ? -1.860 -4.394 4.613 1.00 98.25 114 ASP A O 1
ATOM 856 N N . VAL A 1 115 ? -3.152 -2.669 3.992 1.00 98.25 115 VAL A N 1
ATOM 857 C CA . VAL A 1 115 ? -2.462 -2.456 2.705 1.00 98.25 115 VAL A CA 1
ATOM 858 C C . VAL A 1 115 ? -0.985 -2.119 2.909 1.00 98.25 115 VAL A C 1
ATOM 860 O O . VAL A 1 115 ? -0.145 -2.664 2.194 1.00 98.25 115 VAL A O 1
ATOM 863 N N . ILE A 1 116 ? -0.637 -1.278 3.888 1.00 97.44 116 ILE A N 1
ATOM 864 C CA . ILE A 1 116 ? 0.767 -0.969 4.211 1.00 97.44 116 ILE A CA 1
ATOM 865 C C . ILE A 1 116 ? 1.504 -2.237 4.637 1.00 97.44 116 ILE A C 1
ATOM 867 O O . ILE A 1 116 ? 2.590 -2.515 4.120 1.00 97.44 116 ILE A O 1
ATOM 871 N N . ALA A 1 117 ? 0.904 -3.049 5.513 1.00 97.00 117 ALA A N 1
ATOM 872 C CA . ALA A 1 117 ? 1.487 -4.316 5.942 1.00 97.00 117 ALA A CA 1
ATOM 873 C C . ALA A 1 117 ? 1.773 -5.247 4.753 1.00 97.00 117 ALA A C 1
ATOM 875 O O . ALA A 1 117 ? 2.837 -5.874 4.711 1.00 97.00 117 ALA A O 1
ATOM 876 N N . TYR A 1 118 ? 0.883 -5.283 3.755 1.00 97.88 118 TYR A N 1
ATOM 877 C CA . TYR A 1 118 ? 1.118 -6.018 2.514 1.00 97.88 118 TYR A CA 1
ATOM 878 C C . TYR A 1 118 ? 2.210 -5.385 1.637 1.00 97.88 118 TYR A C 1
ATOM 880 O O . TYR A 1 118 ? 3.107 -6.097 1.185 1.00 97.88 118 TYR A O 1
ATOM 888 N N . ILE A 1 119 ? 2.215 -4.060 1.447 1.00 97.06 119 ILE A N 1
ATOM 889 C CA . ILE A 1 119 ? 3.251 -3.345 0.677 1.00 97.06 119 ILE A CA 1
ATOM 890 C C . ILE A 1 119 ? 4.649 -3.639 1.241 1.00 97.06 119 ILE A C 1
ATOM 892 O O . ILE A 1 119 ? 5.591 -3.892 0.489 1.00 97.06 119 ILE A O 1
ATOM 896 N N . ARG A 1 120 ? 4.791 -3.699 2.571 1.00 95.44 120 ARG A N 1
ATOM 897 C CA . ARG A 1 120 ? 6.058 -4.043 3.237 1.00 95.44 120 ARG A CA 1
ATOM 898 C C . ARG A 1 120 ? 6.574 -5.441 2.902 1.00 95.44 120 ARG A C 1
ATOM 900 O O . ARG A 1 120 ? 7.748 -5.711 3.139 1.00 95.44 120 ARG A O 1
ATOM 907 N N . THR A 1 121 ? 5.750 -6.340 2.367 1.00 95.50 121 THR A N 1
ATOM 908 C CA . THR A 1 121 ? 6.205 -7.676 1.952 1.00 95.50 121 THR A CA 1
ATOM 909 C C . THR A 1 121 ? 7.071 -7.645 0.690 1.00 95.50 121 THR A C 1
ATOM 911 O O . THR A 1 121 ? 7.919 -8.523 0.534 1.00 95.50 121 THR A O 1
ATOM 914 N N . PHE A 1 122 ? 6.944 -6.616 -0.159 1.00 94.69 122 PHE A N 1
ATOM 915 C CA . PHE A 1 122 ? 7.723 -6.490 -1.398 1.00 94.69 122 PHE A CA 1
ATOM 916 C C . PHE A 1 122 ? 9.199 -6.161 -1.148 1.00 94.69 122 PHE A C 1
ATOM 918 O O . PHE A 1 122 ? 10.065 -6.661 -1.860 1.00 94.69 122 PHE A O 1
ATOM 925 N N . SER A 1 123 ? 9.504 -5.370 -0.116 1.00 81.75 123 SER A N 1
ATOM 926 C CA . SER A 1 123 ? 10.875 -4.919 0.182 1.00 81.75 123 SER A CA 1
ATOM 927 C C . SER A 1 123 ? 11.626 -5.824 1.171 1.00 81.75 123 SER A C 1
ATOM 929 O O . SER A 1 123 ? 12.790 -5.569 1.477 1.00 81.75 123 SER A O 1
ATOM 931 N N . LYS A 1 124 ? 10.971 -6.868 1.699 1.00 71.50 124 LYS A N 1
ATOM 932 C CA . LYS A 1 124 ? 11.571 -7.838 2.636 1.00 71.50 124 LYS A CA 1
ATOM 933 C C . LYS A 1 124 ? 12.428 -8.908 1.951 1.00 71.50 124 LYS A C 1
ATOM 935 O O . LYS A 1 124 ? 13.085 -9.667 2.659 1.00 71.50 124 LYS A O 1
ATOM 940 N N . LYS A 1 125 ? 12.411 -8.986 0.617 1.00 49.66 125 LYS A N 1
ATOM 941 C CA . LYS A 1 125 ? 13.235 -9.921 -0.161 1.00 49.66 125 LYS A CA 1
ATOM 942 C C . LYS A 1 125 ? 14.529 -9.286 -0.671 1.00 49.66 125 LYS A C 1
ATOM 944 O O . LYS A 1 125 ? 14.645 -8.036 -0.699 1.00 49.66 125 LYS A O 1
#

Foldseek 3Di:
DDDPPVVVVVVVVVVVVVCCVVVVVVPPPDPPQPQAAQVLLLVCCVVPPCQQLNNLSQRCHVVQVPWVVGGDRLLPVVSVPDDLVRQLCCQQQPDPPTPGHHCVPPDDSRNSSNNSVNSNVNNPD

pLDDT: mean 87.26, std 14.58, range [47.22, 98.56]

Mean predicted aligned error: 10.51 Å

Nearest PDB structures (foldseek):
  6lod-assembly1_E  TM=9.069E-01  e=1.579E-05  Roseiflexus castenholzii DSM 13941
  8x2j-assembly1_E  TM=8.842E-01  e=6.911E-05  Chloroflexus aurantiacus J-10-fl
  6loe-assembly1_E  TM=9.045E-01  e=1.886E-04  Roseiflexus castenholzii DSM 13941
  6tp9-assembly5_G  TM=8.232E-01  e=9.296E-03  Pseudomonas aeruginosa PAO1
  6tp9-assembly3_D  TM=6.414E-01  e=2.004E-01  Pseudomonas aeruginosa PAO1